Protein AF-A0A7S4B685-F1 (afdb_monomer_lite)

Sequence (113 aa):
WKAYYSWKKVIQSEKISSCKAALKRDLFVLNDTFQPSLLRVRELCVGLSKLKLHQIKKGSRYTLDKFVQVQEQHKILTCEQLESFFESVRDAVLNACDAAIVKFEREVNEMEA

Organism: Chrysotila carterae (NCBI:txid13221)

Structure (mmCIF, N/CA/C/O backbone):
data_AF-A0A7S4B685-F1
#
_entry.id   AF-A0A7S4B685-F1
#
loop_
_atom_site.group_PDB
_atom_site.id
_atom_site.type_symbol
_atom_site.label_atom_id
_atom_site.label_alt_id
_atom_site.label_comp_id
_atom_site.label_asym_id
_atom_site.label_entity_id
_atom_site.label_seq_id
_atom_site.pdbx_PDB_ins_code
_atom_site.Cartn_x
_atom_site.Cartn_y
_atom_site.Cartn_z
_atom_site.occupancy
_atom_site.B_iso_or_equiv
_atom_site.auth_seq_id
_atom_site.auth_comp_id
_atom_site.auth_asym_id
_atom_site.auth_atom_id
_atom_site.pdbx_PDB_model_num
ATOM 1 N N . TRP A 1 1 ? -0.437 -8.695 -53.010 1.00 78.00 1 TRP A N 1
ATOM 2 C CA . TRP A 1 1 ? -1.040 -9.213 -51.758 1.00 78.00 1 TRP A CA 1
ATOM 3 C C . TRP A 1 1 ? -0.060 -9.249 -50.579 1.00 78.00 1 TRP A C 1
ATOM 5 O O . TRP A 1 1 ? -0.314 -8.562 -49.601 1.00 78.00 1 TRP A O 1
ATOM 15 N N . LYS A 1 2 ? 1.086 -9.954 -50.653 1.00 88.94 2 LYS A N 1
ATOM 16 C CA . LYS A 1 2 ? 2.071 -10.028 -49.542 1.00 88.94 2 LYS A CA 1
ATOM 17 C C . LYS A 1 2 ? 2.608 -8.658 -49.090 1.00 88.94 2 LYS A C 1
ATOM 19 O O . LYS A 1 2 ? 2.569 -8.362 -47.904 1.00 88.94 2 LYS A O 1
ATOM 24 N N . ALA A 1 3 ? 3.003 -7.799 -50.033 1.00 89.31 3 ALA A N 1
ATOM 25 C CA . ALA A 1 3 ? 3.485 -6.446 -49.730 1.00 89.31 3 ALA A CA 1
ATOM 26 C C . ALA A 1 3 ? 2.432 -5.573 -49.019 1.00 89.31 3 ALA A C 1
ATOM 28 O O . ALA A 1 3 ? 2.753 -4.890 -48.054 1.00 89.31 3 ALA A O 1
ATOM 29 N N . TYR A 1 4 ? 1.163 -5.662 -49.435 1.00 91.69 4 TYR A N 1
ATOM 30 C CA . TYR A 1 4 ? 0.055 -4.953 -48.784 1.00 91.69 4 TYR A CA 1
ATOM 31 C C . TYR A 1 4 ? -0.144 -5.406 -47.332 1.00 91.69 4 TYR A C 1
ATOM 33 O O . TYR A 1 4 ? -0.308 -4.572 -46.447 1.00 91.69 4 TYR A O 1
ATOM 41 N N . TYR A 1 5 ? -0.085 -6.714 -47.065 1.00 94.38 5 TYR A N 1
ATOM 42 C CA . TYR A 1 5 ? -0.191 -7.235 -45.699 1.00 94.38 5 TYR A CA 1
ATOM 43 C C . TYR A 1 5 ? 0.983 -6.808 -44.821 1.00 94.38 5 TYR A C 1
ATOM 45 O O . TYR A 1 5 ? 0.764 -6.432 -43.670 1.00 94.38 5 TYR A O 1
ATOM 53 N N . SER A 1 6 ? 2.207 -6.835 -45.352 1.00 93.81 6 SER A N 1
ATOM 54 C CA . SER A 1 6 ? 3.386 -6.351 -44.633 1.00 93.81 6 SER A CA 1
ATOM 55 C C . SER A 1 6 ? 3.266 -4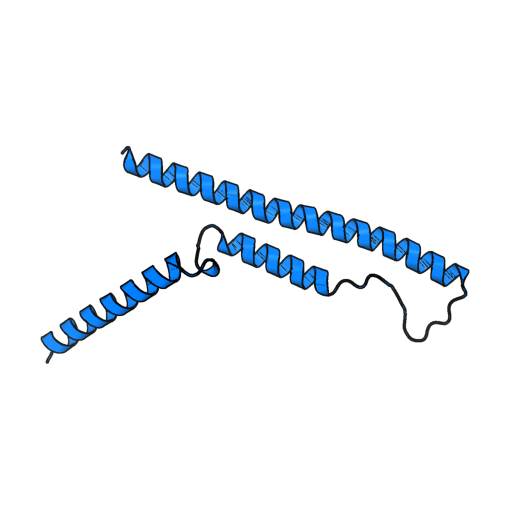.862 -44.311 1.00 93.81 6 SER A C 1
ATOM 57 O O . SER A 1 6 ? 3.405 -4.486 -43.153 1.00 93.81 6 SER A O 1
ATOM 59 N N . TRP A 1 7 ? 2.908 -4.029 -45.292 1.00 94.56 7 TRP A N 1
ATOM 60 C CA . TRP A 1 7 ? 2.682 -2.598 -45.082 1.00 94.56 7 TRP A CA 1
ATOM 61 C C . TRP A 1 7 ? 1.574 -2.333 -44.055 1.00 94.56 7 TRP A C 1
ATOM 63 O O . TRP A 1 7 ? 1.775 -1.585 -43.102 1.00 94.56 7 TRP A O 1
ATOM 73 N N . LYS A 1 8 ? 0.428 -3.015 -44.172 1.00 95.19 8 LYS A N 1
ATOM 74 C CA . LYS A 1 8 ? -0.679 -2.894 -43.215 1.00 95.19 8 LYS A CA 1
ATOM 75 C C . LYS A 1 8 ? -0.251 -3.264 -41.792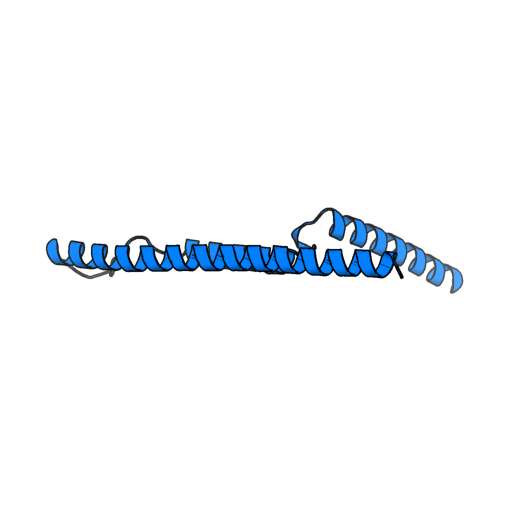 1.00 95.19 8 LYS A C 1
ATOM 77 O O . LYS A 1 8 ? -0.637 -2.570 -40.856 1.00 95.19 8 LYS A O 1
ATOM 82 N N . LYS A 1 9 ? 0.548 -4.326 -41.621 1.00 95.38 9 LYS A N 1
ATOM 83 C CA . LYS A 1 9 ? 1.105 -4.714 -40.314 1.00 95.38 9 LYS A CA 1
ATOM 84 C C . LYS A 1 9 ? 2.030 -3.641 -39.745 1.00 95.38 9 LYS A C 1
ATOM 86 O O . LYS A 1 9 ? 1.917 -3.338 -38.563 1.00 95.38 9 LYS A O 1
ATOM 91 N N . VAL A 1 10 ? 2.900 -3.059 -40.570 1.00 95.44 10 VAL A N 1
ATOM 92 C CA . VAL A 1 10 ? 3.805 -1.977 -40.151 1.00 95.44 10 VAL A CA 1
ATOM 93 C C . VAL A 1 10 ? 3.003 -0.764 -39.679 1.00 95.44 10 VAL A C 1
ATOM 95 O O . VAL A 1 10 ? 3.161 -0.352 -38.535 1.00 95.44 10 VAL A O 1
ATOM 98 N N . ILE A 1 11 ? 2.043 -0.288 -40.477 1.00 95.56 11 ILE A N 1
ATOM 99 C CA . ILE A 1 11 ? 1.180 0.847 -40.109 1.00 95.56 11 ILE A CA 1
ATOM 100 C C . ILE A 1 11 ? 0.383 0.570 -38.825 1.00 95.56 11 ILE A C 1
ATOM 102 O O . ILE A 1 11 ? 0.219 1.450 -37.981 1.00 95.56 11 ILE A O 1
ATOM 106 N N . GLN A 1 12 ? -0.136 -0.649 -38.649 1.00 95.25 12 GLN A N 1
ATOM 107 C CA . GLN A 1 12 ? -0.826 -1.028 -37.413 1.00 95.25 12 GLN A CA 1
ATOM 108 C C . GLN A 1 12 ? 0.118 -1.021 -36.208 1.00 95.25 12 GLN A C 1
ATOM 110 O O . GLN A 1 12 ? -0.252 -0.510 -35.153 1.00 95.25 12 GLN A O 1
ATOM 115 N N . SER A 1 13 ? 1.327 -1.559 -36.367 1.00 95.56 13 SER A N 1
ATOM 116 C CA . SER A 1 13 ? 2.347 -1.565 -35.320 1.00 95.56 13 SER A CA 1
ATOM 117 C C . SER A 1 13 ? 2.743 -0.147 -34.915 1.00 95.56 13 SER A C 1
ATOM 119 O O . SER A 1 13 ? 2.803 0.146 -33.724 1.00 95.56 13 SER A O 1
ATOM 121 N N . GLU A 1 14 ? 2.948 0.748 -35.882 1.00 96.00 14 GLU A N 1
ATOM 122 C CA . GLU A 1 14 ? 3.254 2.160 -35.633 1.00 96.00 14 GLU A CA 1
ATOM 123 C C . GLU A 1 14 ? 2.128 2.848 -34.861 1.00 96.00 14 GLU A C 1
ATOM 125 O O . GLU A 1 14 ? 2.379 3.424 -33.805 1.00 96.00 14 GLU A O 1
ATOM 130 N N . LYS A 1 15 ? 0.873 2.703 -35.310 1.00 95.56 15 LYS A N 1
ATOM 131 C CA . LYS A 1 15 ? -0.292 3.268 -34.609 1.00 95.56 15 LYS A CA 1
ATOM 132 C C . LYS A 1 15 ? -0.389 2.777 -33.166 1.00 95.56 15 LYS A C 1
ATOM 134 O O . LYS A 1 15 ? -0.594 3.576 -32.255 1.00 95.56 15 LYS A O 1
ATOM 139 N N . ILE A 1 16 ? -0.218 1.472 -32.948 1.00 93.88 16 ILE A N 1
ATOM 140 C CA . ILE A 1 16 ? -0.232 0.884 -31.603 1.00 93.88 16 ILE A CA 1
ATOM 141 C C . ILE A 1 16 ? 0.925 1.432 -30.764 1.00 93.88 16 ILE A C 1
ATOM 143 O O . ILE A 1 16 ? 0.723 1.746 -29.593 1.00 93.88 16 ILE A O 1
ATOM 147 N N . SER A 1 17 ? 2.120 1.560 -31.341 1.00 94.25 17 SER A N 1
ATOM 148 C CA . SER A 1 17 ? 3.293 2.102 -30.654 1.00 94.25 17 SER A CA 1
ATOM 149 C C . SER A 1 17 ? 3.068 3.549 -30.212 1.00 94.25 17 SER A C 1
ATOM 151 O O . SER A 1 17 ? 3.268 3.869 -29.041 1.00 94.25 17 SER A O 1
ATOM 153 N N . SER A 1 18 ? 2.542 4.405 -31.095 1.00 92.88 18 SER A N 1
ATOM 154 C CA . SER A 1 18 ? 2.209 5.795 -30.764 1.00 92.88 18 SER A CA 1
ATOM 155 C C . SER A 1 18 ? 1.172 5.890 -29.645 1.00 92.88 18 SER A C 1
ATOM 157 O O . SER A 1 18 ? 1.356 6.659 -28.703 1.00 92.88 18 SER A O 1
ATOM 159 N N . CYS A 1 19 ? 0.111 5.077 -29.690 1.00 91.25 19 CYS A N 1
ATOM 160 C CA . CYS A 1 19 ? -0.877 5.032 -28.612 1.00 91.25 19 CYS A CA 1
ATOM 161 C C . CYS A 1 19 ? -0.264 4.551 -27.290 1.00 91.25 19 CYS A C 1
ATOM 163 O O . CYS A 1 19 ? -0.548 5.130 -26.247 1.00 91.25 19 CYS A O 1
ATOM 165 N N . LYS A 1 20 ? 0.599 3.526 -27.312 1.00 89.44 20 LYS A N 1
ATOM 166 C CA . LYS A 1 20 ? 1.307 3.050 -26.113 1.00 89.44 20 LYS A CA 1
ATOM 167 C C . LYS A 1 20 ? 2.198 4.134 -25.513 1.00 89.44 20 LYS A C 1
ATOM 169 O O . LYS A 1 20 ? 2.199 4.292 -24.297 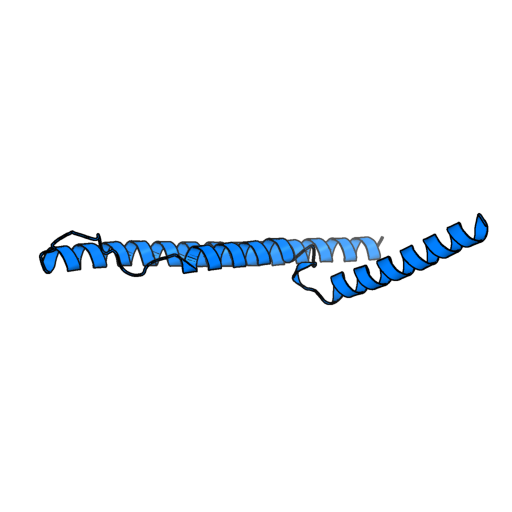1.00 89.44 20 LYS A O 1
ATOM 174 N N . ALA A 1 21 ? 2.927 4.875 -26.345 1.00 87.81 21 ALA A N 1
ATOM 175 C CA . ALA A 1 21 ? 3.773 5.975 -25.896 1.00 87.81 21 ALA A CA 1
ATOM 176 C C . ALA A 1 21 ? 2.942 7.091 -25.243 1.00 87.81 21 ALA A C 1
ATOM 178 O O . ALA A 1 21 ? 3.268 7.523 -24.139 1.00 87.81 21 ALA A O 1
ATOM 179 N N . ALA A 1 22 ? 1.830 7.491 -25.871 1.00 88.25 22 ALA A N 1
ATOM 180 C CA . ALA A 1 22 ? 0.906 8.469 -25.299 1.00 88.25 22 ALA A CA 1
ATOM 181 C C . ALA A 1 22 ? 0.322 7.984 -23.962 1.00 88.25 22 ALA A C 1
ATOM 183 O O . ALA A 1 22 ? 0.363 8.709 -22.976 1.00 88.25 22 ALA A O 1
ATOM 184 N N . LEU A 1 23 ? -0.133 6.728 -23.887 1.00 87.50 23 LEU A N 1
ATOM 185 C CA . LEU A 1 23 ? -0.654 6.143 -22.649 1.00 87.50 23 LEU A CA 1
ATOM 186 C C . LEU A 1 23 ? 0.399 6.095 -21.536 1.00 87.50 23 LEU A C 1
ATOM 188 O O . LEU A 1 23 ? 0.086 6.451 -20.408 1.00 87.50 23 LEU A O 1
ATOM 192 N N . LYS A 1 24 ? 1.641 5.692 -21.829 1.00 85.00 24 LYS A N 1
ATOM 193 C CA . LYS A 1 24 ? 2.721 5.683 -20.828 1.00 85.00 24 LYS A CA 1
ATOM 194 C C . LYS A 1 24 ? 3.064 7.084 -20.317 1.00 85.00 24 LYS A C 1
ATOM 196 O O . LYS A 1 24 ? 3.404 7.227 -19.148 1.00 85.00 24 LYS A O 1
ATOM 201 N N . ARG A 1 25 ? 2.991 8.098 -21.183 1.00 81.25 25 ARG A N 1
ATOM 202 C CA . ARG A 1 25 ? 3.256 9.495 -20.818 1.00 81.25 25 ARG A CA 1
ATOM 203 C C . ARG A 1 25 ? 2.116 10.093 -19.995 1.00 81.25 25 ARG A C 1
ATOM 205 O O . ARG A 1 25 ? 2.370 10.737 -18.984 1.00 81.25 25 ARG A O 1
ATOM 212 N N . ASP A 1 26 ? 0.881 9.879 -20.436 1.00 81.75 26 ASP A N 1
ATOM 213 C CA . ASP A 1 26 ? -0.282 10.620 -19.944 1.00 81.75 26 ASP A CA 1
ATOM 214 C C . ASP A 1 26 ? -1.021 9.877 -18.814 1.00 81.75 26 ASP A C 1
ATOM 216 O O . ASP A 1 26 ? -1.767 10.492 -18.052 1.00 81.75 26 ASP A O 1
ATOM 220 N N . LEU A 1 27 ? -0.809 8.563 -18.656 1.00 84.19 27 LEU A N 1
ATOM 221 C CA . LEU A 1 27 ? -1.439 7.764 -17.609 1.00 84.19 27 LEU A CA 1
ATOM 222 C C . LEU A 1 27 ? -0.428 7.379 -16.524 1.00 84.19 27 LEU A C 1
ATOM 224 O O . LEU A 1 27 ? 0.334 6.425 -16.658 1.00 84.19 27 LEU A O 1
ATOM 228 N N . PHE A 1 28 ? -0.490 8.083 -15.393 1.00 76.81 28 PHE A N 1
ATOM 229 C CA . PHE A 1 28 ? 0.429 7.901 -14.263 1.00 76.81 28 PHE A CA 1
ATOM 230 C C . PHE A 1 28 ? 0.427 6.474 -13.683 1.00 76.81 28 PHE A C 1
ATOM 232 O O . PHE A 1 28 ? 1.447 6.002 -13.190 1.00 76.81 28 PHE A O 1
ATOM 239 N N . VAL A 1 29 ? -0.686 5.737 -13.807 1.00 81.12 29 VAL A N 1
ATOM 240 C CA . VAL A 1 29 ? -0.763 4.322 -13.392 1.00 81.12 29 VAL A CA 1
ATOM 241 C C . VAL A 1 29 ? 0.061 3.385 -14.278 1.00 81.12 29 VAL A C 1
ATOM 243 O O . VAL A 1 29 ? 0.241 2.236 -13.914 1.00 81.12 29 VAL A O 1
ATOM 246 N N . LEU A 1 30 ? 0.533 3.832 -15.443 1.00 83.31 30 LEU A N 1
ATOM 247 C CA . LEU A 1 30 ? 1.425 3.062 -16.316 1.00 83.31 30 LEU A CA 1
ATOM 248 C C . LEU A 1 30 ? 2.891 3.471 -16.151 1.00 83.31 30 LEU A C 1
ATOM 250 O O . LEU A 1 30 ? 3.744 3.000 -16.900 1.00 83.31 30 LEU A O 1
ATOM 254 N N . ASN A 1 31 ? 3.193 4.359 -15.201 1.00 85.94 31 ASN A N 1
ATOM 255 C CA . ASN A 1 31 ? 4.565 4.698 -14.877 1.00 85.94 31 ASN A CA 1
ATOM 256 C C . ASN A 1 31 ? 5.204 3.540 -14.100 1.00 85.94 31 ASN A C 1
ATOM 258 O O . ASN A 1 31 ? 4.880 3.322 -12.936 1.00 85.94 31 ASN A O 1
ATOM 262 N N . ASP A 1 32 ? 6.135 2.836 -14.739 1.00 85.88 32 ASP A N 1
ATOM 263 C CA . ASP A 1 32 ? 6.771 1.634 -14.185 1.00 85.88 32 ASP A CA 1
ATOM 264 C C . ASP A 1 32 ? 7.500 1.886 -12.842 1.00 85.88 32 ASP A C 1
ATOM 266 O O . ASP A 1 32 ? 7.651 0.967 -12.041 1.00 85.88 32 ASP A O 1
ATOM 270 N N . THR A 1 33 ? 7.916 3.127 -12.560 1.00 88.81 33 THR A N 1
ATOM 271 C CA . THR A 1 33 ? 8.611 3.509 -11.320 1.00 88.81 33 THR A CA 1
ATOM 272 C C . THR A 1 33 ? 7.638 3.756 -10.163 1.00 88.81 33 THR A C 1
ATOM 274 O O . THR A 1 33 ? 7.844 3.248 -9.066 1.00 88.81 33 THR A O 1
ATOM 277 N N . PHE A 1 34 ? 6.562 4.517 -10.389 1.00 89.12 34 PHE A N 1
ATOM 278 C CA . PHE A 1 34 ? 5.649 4.940 -9.317 1.00 89.12 34 PHE A CA 1
ATOM 279 C C . PHE A 1 34 ? 4.409 4.051 -9.167 1.00 89.12 34 PHE A C 1
ATOM 281 O O . PHE A 1 34 ? 3.798 4.020 -8.096 1.00 89.12 34 PHE A O 1
ATOM 288 N N . GLN A 1 35 ? 4.024 3.311 -10.211 1.00 91.75 35 GLN A N 1
ATOM 289 C CA . GLN A 1 35 ? 2.840 2.448 -10.209 1.00 91.75 35 GLN A CA 1
ATOM 290 C C . GLN A 1 35 ? 2.803 1.485 -9.013 1.00 91.75 35 GLN A C 1
ATOM 292 O O . GLN A 1 35 ? 1.737 1.408 -8.386 1.00 91.75 35 GLN A O 1
ATOM 297 N N . PRO A 1 36 ? 3.885 0.756 -8.662 1.00 92.25 36 PRO A N 1
ATOM 298 C CA . PRO A 1 36 ? 3.845 -0.194 -7.550 1.00 92.25 36 PRO A CA 1
ATOM 299 C C . PRO A 1 36 ? 3.478 0.485 -6.228 1.00 92.25 36 PRO A C 1
ATOM 301 O O . PRO A 1 36 ? 2.553 0.048 -5.540 1.00 92.25 36 PRO A O 1
ATOM 304 N N . SER A 1 37 ? 4.125 1.610 -5.923 1.00 93.38 37 SER A N 1
ATOM 305 C CA . SER A 1 37 ? 3.875 2.380 -4.705 1.00 93.38 37 SER A CA 1
ATOM 306 C C . SER A 1 37 ? 2.476 2.988 -4.670 1.00 93.38 37 SER A C 1
ATOM 308 O O . SER A 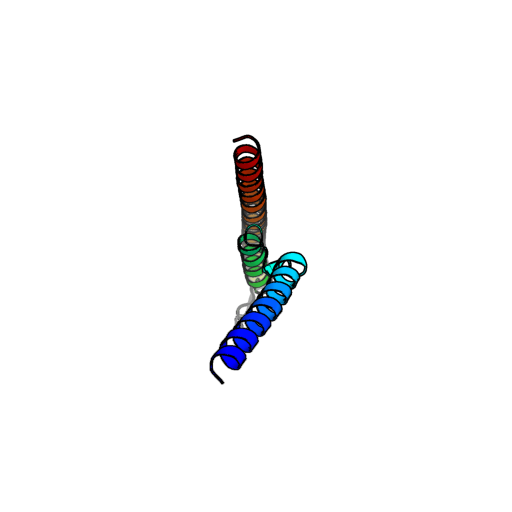1 37 ? 1.816 2.942 -3.636 1.00 93.38 37 SER A O 1
ATOM 310 N N . LEU A 1 38 ? 1.958 3.488 -5.795 1.00 91.38 38 LEU A N 1
ATOM 311 C CA . LEU A 1 38 ? 0.593 4.024 -5.864 1.00 91.38 38 LEU A CA 1
ATOM 312 C C . LEU A 1 38 ? -0.470 2.953 -5.640 1.00 91.38 38 LEU A C 1
ATOM 314 O O . LEU A 1 38 ? -1.438 3.184 -4.912 1.00 91.38 38 LEU A O 1
ATOM 318 N N . LEU A 1 39 ? -0.307 1.776 -6.255 1.00 93.75 39 LEU A N 1
ATOM 319 C CA . LEU A 1 39 ? -1.225 0.665 -6.016 1.00 93.75 39 LEU A CA 1
ATOM 320 C C . LEU A 1 39 ? -1.138 0.186 -4.569 1.00 93.75 39 LEU A C 1
ATOM 322 O O . LEU A 1 39 ? -2.179 -0.107 -3.981 1.00 93.75 39 LEU A O 1
ATOM 326 N N . ARG A 1 40 ? 0.061 0.184 -3.973 1.00 95.12 40 ARG A N 1
ATOM 327 C CA . ARG A 1 40 ? 0.246 -0.148 -2.560 1.00 95.12 40 ARG A CA 1
ATOM 328 C C . ARG A 1 40 ? -0.464 0.844 -1.640 1.00 95.12 40 ARG A C 1
ATOM 330 O O . ARG A 1 40 ? -1.223 0.425 -0.773 1.00 95.12 40 ARG A O 1
ATOM 337 N N . VAL A 1 41 ? -0.297 2.149 -1.855 1.00 95.38 41 VAL A N 1
ATOM 338 C CA . VAL A 1 41 ? -1.015 3.181 -1.084 1.00 95.38 41 VAL A CA 1
ATOM 339 C C . VAL A 1 41 ? -2.526 3.028 -1.255 1.00 95.38 41 VAL A C 1
ATOM 341 O O . VAL A 1 41 ? -3.267 3.073 -0.276 1.00 95.38 41 VAL A O 1
ATOM 344 N N . ARG A 1 42 ? -3.006 2.767 -2.477 1.00 94.81 42 ARG A N 1
ATOM 345 C CA . ARG A 1 42 ? -4.432 2.519 -2.726 1.00 94.81 42 ARG A CA 1
ATOM 346 C C . ARG A 1 42 ? -4.948 1.302 -1.959 1.00 94.81 42 ARG A C 1
ATOM 348 O O . ARG A 1 42 ? -6.037 1.366 -1.394 1.00 94.81 42 ARG A O 1
ATOM 355 N N . GLU A 1 43 ? -4.201 0.204 -1.955 1.00 95.81 43 GLU A N 1
ATOM 356 C CA . GLU A 1 43 ? -4.533 -1.003 -1.196 1.00 95.81 43 GLU A CA 1
ATOM 357 C C . GLU A 1 43 ? -4.650 -0.695 0.302 1.00 95.81 43 GLU A C 1
ATOM 359 O O . GLU A 1 43 ? -5.664 -1.035 0.916 1.00 95.81 43 GLU A O 1
ATOM 364 N N . LEU A 1 44 ? -3.667 0.020 0.859 1.00 96.69 44 LEU A N 1
ATOM 365 C CA . LEU A 1 44 ? -3.666 0.458 2.255 1.00 96.69 44 LEU A CA 1
ATOM 366 C C . LEU A 1 44 ? -4.894 1.327 2.568 1.00 96.69 44 LEU A C 1
ATOM 368 O O . LEU A 1 44 ? -5.588 1.068 3.548 1.00 96.69 44 LEU A O 1
ATOM 372 N N . CYS A 1 45 ? -5.231 2.297 1.712 1.00 96.75 45 CYS A N 1
ATOM 373 C CA . CYS A 1 45 ? -6.414 3.149 1.880 1.00 96.75 45 CYS A CA 1
ATOM 374 C C . CYS A 1 45 ? -7.727 2.350 1.839 1.00 96.75 45 CYS A C 1
ATOM 376 O O . CYS A 1 45 ? -8.636 2.599 2.632 1.00 96.75 45 CYS A O 1
ATOM 378 N N . VAL A 1 46 ? -7.844 1.365 0.940 1.00 96.56 46 VAL A N 1
ATOM 379 C CA . VAL A 1 46 ? -9.014 0.473 0.893 1.00 96.56 46 VAL A CA 1
ATOM 380 C C . VAL A 1 46 ? -9.087 -0.388 2.155 1.00 96.56 46 VAL A C 1
ATOM 382 O O . VAL A 1 46 ? -10.181 -0.591 2.683 1.00 96.56 46 VAL A O 1
ATOM 385 N N . GLY A 1 47 ? -7.951 -0.871 2.663 1.00 95.00 47 GLY A N 1
ATOM 386 C CA . GLY A 1 47 ? -7.866 -1.559 3.951 1.00 95.00 47 GLY A CA 1
ATOM 387 C C . GLY A 1 47 ? -8.373 -0.681 5.093 1.00 95.00 47 GLY A C 1
ATOM 388 O O . GLY A 1 47 ? -9.293 -1.075 5.812 1.00 95.00 47 GLY A O 1
ATOM 389 N N . LEU A 1 48 ? -7.852 0.544 5.183 1.00 95.25 48 LEU A N 1
ATOM 390 C CA . LEU A 1 48 ? -8.223 1.514 6.207 1.00 95.25 48 LEU A CA 1
ATOM 391 C C . LEU A 1 48 ? -9.707 1.897 6.143 1.00 95.25 48 LEU A C 1
ATOM 393 O O . LEU A 1 48 ? -10.349 2.021 7.178 1.00 95.25 48 LEU A O 1
ATOM 397 N N . SER A 1 49 ? -10.295 2.004 4.947 1.00 94.44 49 SER A N 1
ATOM 398 C CA . SER A 1 49 ? -11.722 2.337 4.788 1.00 94.44 49 SER A CA 1
ATOM 399 C C . SER A 1 49 ? -12.681 1.332 5.444 1.00 94.44 49 SER A C 1
ATOM 401 O O . SER A 1 49 ? -13.839 1.652 5.710 1.00 94.44 49 SER A O 1
ATOM 403 N N . LYS A 1 50 ? -12.211 0.107 5.709 1.00 93.62 50 LYS A N 1
ATOM 404 C CA . LYS A 1 50 ? -12.985 -0.949 6.376 1.00 93.62 50 LYS A CA 1
ATOM 405 C C . LYS A 1 50 ? -12.863 -0.889 7.900 1.00 93.62 50 LYS A C 1
ATOM 407 O O . LYS A 1 50 ? -13.604 -1.598 8.587 1.00 93.62 50 LYS A O 1
ATOM 412 N N . LEU A 1 51 ? -11.941 -0.083 8.425 1.00 94.06 51 LEU A N 1
ATOM 413 C CA . LEU A 1 51 ? -11.723 0.066 9.853 1.00 94.06 51 LEU A CA 1
ATOM 414 C C . LEU A 1 51 ?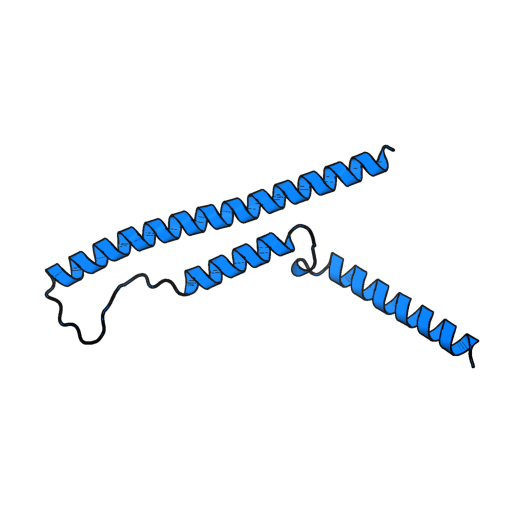 -12.923 0.763 10.492 1.00 94.06 51 LEU A C 1
ATOM 416 O O . LEU A 1 51 ? -13.345 1.843 10.081 1.00 94.06 51 LEU A O 1
ATOM 420 N N . LYS A 1 52 ? -13.491 0.134 11.518 1.00 92.88 52 LYS A N 1
ATOM 421 C CA . LYS A 1 52 ? -14.563 0.732 12.311 1.00 92.88 52 LYS A CA 1
ATOM 422 C C . LYS A 1 52 ? -13.946 1.456 13.491 1.00 92.88 52 LYS A C 1
ATOM 424 O O . LYS A 1 52 ? -13.168 0.861 14.221 1.00 92.88 52 LYS A O 1
ATOM 429 N N . LEU A 1 53 ? -14.370 2.692 13.728 1.00 92.75 53 LEU A N 1
ATOM 430 C CA . LEU A 1 53 ? -13.928 3.484 14.884 1.00 92.75 53 LEU A CA 1
ATOM 431 C C . LEU A 1 53 ? -14.586 3.051 16.203 1.00 92.75 53 LEU A C 1
ATOM 433 O O . LEU A 1 53 ? -14.236 3.548 17.265 1.00 92.75 53 LEU A O 1
ATOM 437 N N . HIS A 1 54 ? -15.559 2.144 16.133 1.00 91.94 54 HIS A N 1
ATOM 438 C CA . HIS A 1 54 ? -16.283 1.624 17.284 1.00 91.94 54 HIS A CA 1
ATOM 439 C C . HIS A 1 54 ? -16.374 0.101 17.223 1.00 91.94 54 HIS A C 1
ATOM 441 O O . HIS A 1 54 ? -16.476 -0.495 16.144 1.00 91.94 54 HIS A O 1
ATOM 447 N N . GLN A 1 55 ? -16.450 -0.521 18.397 1.00 92.88 55 GLN A N 1
ATOM 448 C CA . GLN A 1 55 ? -16.617 -1.962 18.535 1.00 92.88 55 GLN A CA 1
ATOM 449 C C . GLN A 1 55 ? -17.934 -2.293 19.230 1.00 92.88 55 GLN A C 1
ATOM 451 O O . GLN A 1 55 ? -18.047 -2.247 20.451 1.00 92.88 55 GLN A O 1
ATOM 456 N N . ILE A 1 56 ? -18.946 -2.673 18.449 1.00 91.88 56 ILE A N 1
ATOM 457 C CA . ILE A 1 56 ? -20.258 -3.069 18.976 1.00 91.88 56 ILE A CA 1
ATOM 458 C C . ILE A 1 56 ? -20.529 -4.525 18.607 1.00 91.88 56 ILE A C 1
ATOM 460 O O . ILE A 1 56 ? -20.643 -4.870 17.428 1.00 91.88 56 ILE A O 1
ATOM 464 N N . LYS A 1 57 ? -20.676 -5.391 19.617 1.00 90.00 57 LYS A N 1
ATOM 465 C CA . LYS A 1 57 ? -21.094 -6.781 19.413 1.00 90.00 57 LYS A CA 1
ATOM 466 C C . LYS A 1 57 ? -22.619 -6.850 19.377 1.00 90.00 57 LYS A C 1
ATOM 468 O O . LYS A 1 57 ? -23.290 -6.629 20.386 1.00 90.00 57 LYS A O 1
ATOM 473 N N . LYS A 1 58 ? -23.176 -7.171 18.206 1.00 88.38 58 LYS A N 1
ATOM 474 C CA . LYS A 1 58 ? -24.627 -7.360 18.036 1.00 88.38 58 LYS A CA 1
ATOM 475 C C . LYS A 1 58 ? -25.158 -8.387 19.046 1.00 88.38 58 LYS A C 1
ATOM 477 O O . LYS A 1 58 ? -24.504 -9.393 19.309 1.00 88.38 58 LYS A O 1
ATOM 482 N N . GLY A 1 59 ? -26.330 -8.112 19.617 1.00 87.56 59 GLY A N 1
ATOM 483 C CA . GLY A 1 59 ? -26.992 -8.986 20.595 1.00 87.56 59 GLY A CA 1
ATOM 484 C C . GLY A 1 59 ? -26.403 -8.955 22.010 1.00 87.56 59 GLY A C 1
ATOM 485 O O . GLY A 1 59 ? -26.912 -9.649 22.885 1.00 87.56 59 GLY A O 1
ATOM 486 N N . SER A 1 60 ? -25.362 -8.156 22.263 1.00 86.31 60 SER A N 1
ATOM 487 C CA . SER A 1 60 ? -24.786 -8.016 23.604 1.00 86.31 60 SER A CA 1
ATOM 488 C C . SER A 1 60 ? -25.452 -6.871 24.362 1.00 86.31 60 SER A C 1
ATOM 490 O O . SER A 1 60 ? -25.633 -5.781 23.820 1.00 86.31 60 SER A O 1
ATOM 492 N N . ARG A 1 61 ? -25.803 -7.115 25.627 1.00 89.19 61 ARG A N 1
ATOM 493 C CA . ARG A 1 61 ? -26.197 -6.069 26.574 1.00 89.19 61 ARG A CA 1
ATOM 494 C C . ARG A 1 61 ? -24.963 -5.674 27.369 1.00 89.19 61 ARG A C 1
ATOM 496 O O . ARG A 1 61 ? -24.346 -6.525 28.002 1.00 89.19 61 ARG A O 1
ATOM 503 N N . TYR A 1 62 ? -24.601 -4.403 27.303 1.00 89.62 62 TYR A N 1
ATOM 504 C CA . TYR A 1 62 ? -23.486 -3.853 28.058 1.00 89.62 62 TYR A CA 1
ATOM 505 C C . TYR A 1 62 ? -24.030 -3.066 29.246 1.00 89.62 62 TYR A C 1
ATOM 507 O O . TYR A 1 62 ? -25.021 -2.349 29.105 1.00 89.62 62 TYR A O 1
ATOM 515 N N . THR A 1 63 ? -23.366 -3.163 30.397 1.00 94.25 63 THR A N 1
ATOM 516 C CA . THR A 1 63 ? -23.425 -2.068 31.369 1.00 94.25 63 THR A CA 1
ATOM 517 C C . THR A 1 63 ? -22.678 -0.868 30.790 1.00 94.25 63 THR A C 1
ATOM 519 O O . THR A 1 63 ? -21.813 -1.035 29.923 1.00 94.25 63 THR A O 1
ATOM 522 N N . LEU A 1 64 ? -23.000 0.341 31.253 1.00 94.25 64 LEU A N 1
ATOM 523 C CA . LEU A 1 64 ? -22.349 1.557 30.766 1.00 94.25 64 LEU A CA 1
ATOM 524 C C . LEU A 1 64 ? -20.825 1.480 30.938 1.00 94.25 64 LEU A C 1
ATOM 526 O O . LEU A 1 64 ? -20.095 1.681 29.971 1.00 94.25 64 LEU A O 1
ATOM 530 N N . ASP A 1 65 ? -20.353 1.070 32.117 1.00 96.50 65 ASP A N 1
ATOM 531 C CA . ASP A 1 65 ? -18.919 0.939 32.403 1.00 96.50 65 ASP A CA 1
ATOM 532 C C . ASP A 1 65 ? -18.236 -0.059 31.469 1.00 96.50 65 ASP A C 1
ATOM 534 O O . ASP A 1 65 ? -17.148 0.195 30.948 1.00 96.50 65 ASP A O 1
ATOM 538 N N . LYS A 1 66 ? -18.896 -1.194 31.194 1.00 93.94 66 LYS A N 1
ATOM 539 C CA . LYS A 1 66 ? -18.325 -2.202 30.302 1.00 93.94 66 LYS A CA 1
ATOM 540 C C . LYS A 1 66 ? -18.261 -1.709 28.863 1.00 93.94 66 LYS A C 1
ATOM 542 O O . LYS A 1 66 ? -17.304 -2.026 28.159 1.00 93.94 66 LYS A O 1
ATOM 547 N N . PHE A 1 67 ? -19.263 -0.954 28.423 1.00 94.19 67 PHE A N 1
ATOM 548 C CA . PHE A 1 67 ? -19.259 -0.344 27.100 1.00 94.19 67 PHE A CA 1
ATOM 549 C C . PHE A 1 67 ? -18.114 0.663 26.956 1.00 94.19 67 PHE A C 1
ATOM 551 O O . PHE A 1 67 ? -17.358 0.571 25.990 1.00 94.19 67 PHE A O 1
ATOM 558 N N . VAL A 1 68 ? -17.952 1.561 27.934 1.00 96.12 68 VAL A N 1
ATOM 559 C CA . VAL A 1 68 ? -16.871 2.560 27.958 1.00 96.12 68 VAL A CA 1
ATOM 560 C C . VAL A 1 68 ? -15.507 1.876 27.911 1.00 96.12 68 VAL A C 1
ATOM 562 O O . VAL A 1 68 ? -14.692 2.213 27.058 1.00 96.12 68 VAL A O 1
ATOM 565 N N . GLN A 1 69 ? -15.288 0.854 28.744 1.00 95.75 69 GLN A N 1
ATOM 566 C CA . GLN A 1 69 ? -14.031 0.105 28.756 1.00 95.75 69 GLN A CA 1
ATOM 567 C C . GLN A 1 69 ? -13.710 -0.516 27.385 1.00 95.75 69 GLN A C 1
ATOM 569 O O . GLN A 1 69 ? -12.575 -0.438 26.922 1.00 95.75 69 GLN A O 1
ATOM 574 N N . VAL A 1 70 ? -14.703 -1.129 26.729 1.00 95.44 70 VAL A N 1
ATOM 575 C CA . VAL A 1 70 ? -14.519 -1.745 25.405 1.00 95.44 70 VAL A CA 1
ATOM 576 C C . VAL A 1 70 ? -14.199 -0.693 24.343 1.00 95.44 70 VAL A C 1
ATOM 578 O O . VAL A 1 70 ? -13.313 -0.926 23.527 1.00 95.44 70 VAL A O 1
ATOM 581 N N . GLN A 1 71 ? -14.879 0.460 24.346 1.00 96.06 71 GLN A N 1
ATOM 582 C CA . GLN A 1 71 ? -14.582 1.512 23.368 1.00 96.06 71 GLN A CA 1
ATOM 583 C C . GLN A 1 71 ? -13.215 2.157 23.602 1.00 96.06 71 GLN A C 1
ATOM 585 O O . GLN A 1 71 ? -12.525 2.432 22.626 1.00 96.06 71 GLN A O 1
ATOM 590 N N . GLU A 1 72 ? -12.793 2.361 24.853 1.00 96.56 72 GLU A N 1
ATOM 591 C CA . GLU A 1 72 ? -11.473 2.941 25.132 1.00 96.56 72 GLU A CA 1
ATOM 592 C C . GLU A 1 72 ? -10.354 1.993 24.684 1.00 96.56 72 GLU A C 1
ATOM 594 O O . GLU A 1 72 ? -9.405 2.417 24.027 1.00 96.56 72 GLU A O 1
ATOM 599 N N . GLN A 1 73 ? -10.507 0.688 24.933 1.00 96.69 73 GLN A N 1
ATOM 600 C CA . GLN A 1 73 ? -9.568 -0.308 24.422 1.00 96.69 73 GLN A CA 1
ATOM 601 C C . GLN A 1 73 ? -9.550 -0.338 22.885 1.00 96.69 73 GLN A C 1
ATOM 603 O O . GLN A 1 73 ? -8.481 -0.365 22.278 1.00 96.69 73 GLN A O 1
ATOM 608 N N . HIS A 1 74 ? -10.721 -0.298 22.242 1.00 96.62 74 HIS A N 1
ATOM 609 C CA . HIS A 1 74 ? -10.822 -0.280 20.780 1.00 96.62 74 HIS A CA 1
ATOM 610 C C . HIS A 1 74 ? -10.203 0.979 20.163 1.00 96.62 74 HIS A C 1
ATOM 612 O O . HIS A 1 74 ? -9.571 0.909 19.109 1.00 96.62 74 HIS A O 1
ATOM 618 N N . LYS A 1 75 ? -10.348 2.128 20.826 1.00 97.00 75 LYS A N 1
ATOM 619 C CA . LYS A 1 75 ? -9.732 3.394 20.425 1.00 97.00 75 LYS A CA 1
ATOM 620 C C . LYS A 1 75 ? -8.207 3.298 20.432 1.00 97.00 75 LYS A C 1
ATOM 622 O O . LYS A 1 75 ? -7.604 3.691 19.441 1.00 97.00 75 LYS A O 1
ATOM 627 N N . ILE A 1 76 ? -7.602 2.746 21.488 1.00 97.50 76 ILE A N 1
ATOM 628 C CA . ILE A 1 76 ? -6.142 2.552 21.564 1.00 97.50 76 ILE A CA 1
ATOM 629 C C . ILE A 1 76 ? -5.658 1.709 20.378 1.00 97.50 76 ILE A C 1
ATOM 631 O O . ILE A 1 76 ? -4.806 2.155 19.616 1.00 97.50 76 ILE A O 1
ATOM 635 N N . LEU A 1 77 ? -6.290 0.554 20.147 1.00 96.31 77 LEU A N 1
ATOM 636 C CA . LEU A 1 77 ? -5.947 -0.329 19.024 1.00 96.31 77 LEU A CA 1
ATOM 637 C C . LEU A 1 77 ? -6.141 0.352 17.660 1.00 96.31 77 LEU A C 1
ATOM 639 O O . LEU A 1 77 ? -5.366 0.142 16.732 1.00 96.31 77 LEU A O 1
ATOM 643 N N . THR A 1 78 ? -7.179 1.177 17.526 1.00 96.50 78 THR A N 1
ATOM 644 C CA . THR A 1 78 ? -7.443 1.940 16.298 1.00 96.50 78 THR A CA 1
ATOM 645 C C . THR A 1 78 ? -6.359 2.992 16.054 1.00 96.50 78 THR A C 1
ATOM 647 O O . THR A 1 78 ? -5.942 3.175 14.913 1.00 96.50 78 THR A O 1
ATOM 650 N N . CYS A 1 79 ? -5.879 3.666 17.102 1.00 96.81 79 CYS A N 1
ATOM 651 C CA . CYS A 1 79 ? -4.765 4.609 17.006 1.00 96.81 79 CYS A CA 1
ATOM 652 C C . CYS A 1 79 ? -3.470 3.914 16.560 1.00 96.81 79 CYS A C 1
ATOM 654 O O . CYS A 1 79 ? -2.839 4.394 15.624 1.00 96.81 79 CYS A O 1
ATOM 656 N N . GLU A 1 80 ? -3.131 2.763 17.145 1.00 96.50 80 GLU A N 1
ATOM 657 C CA . GLU A 1 80 ? -1.962 1.962 16.740 1.00 96.50 80 GLU A CA 1
ATOM 658 C C . GLU A 1 80 ? -2.058 1.512 15.270 1.00 96.50 80 GLU A C 1
ATOM 660 O O . GLU A 1 80 ? -1.097 1.593 14.507 1.00 96.50 80 GLU A O 1
ATOM 665 N N . GLN A 1 81 ? -3.246 1.082 14.829 1.00 96.00 81 GLN A N 1
ATOM 666 C CA . GLN A 1 81 ? -3.478 0.709 13.430 1.00 96.00 81 GLN A CA 1
ATOM 667 C C . GLN A 1 81 ? -3.342 1.894 12.4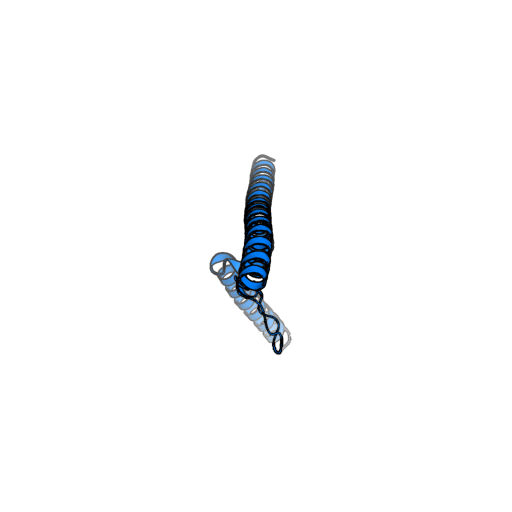69 1.00 96.00 81 GLN A C 1
ATOM 669 O O . GLN A 1 81 ? -2.845 1.723 11.355 1.00 96.00 81 GLN A O 1
ATOM 674 N N . LEU A 1 82 ? -3.785 3.086 12.878 1.00 96.88 82 LEU A N 1
ATOM 675 C CA . LEU A 1 82 ? -3.619 4.308 12.092 1.00 96.88 82 LEU A CA 1
ATOM 676 C C . LEU A 1 82 ? -2.145 4.700 11.979 1.00 96.88 82 LEU A C 1
ATOM 678 O O . LEU A 1 82 ? -1.700 5.036 10.885 1.00 96.88 82 LEU A O 1
ATOM 682 N N . GLU A 1 83 ? -1.389 4.619 13.071 1.00 97.62 83 GLU A N 1
ATOM 683 C CA . GLU A 1 83 ? 0.052 4.884 13.082 1.00 97.62 83 GLU A CA 1
ATOM 684 C C . GLU A 1 83 ? 0.798 3.940 12.131 1.00 97.62 83 GLU A C 1
ATOM 686 O O . GLU A 1 83 ? 1.469 4.399 11.206 1.00 97.62 83 GLU A O 1
ATOM 691 N N . SER A 1 84 ? 0.556 2.630 12.241 1.00 96.88 84 SER A N 1
ATOM 692 C CA . SER A 1 84 ? 1.132 1.631 11.332 1.00 96.88 84 SER A CA 1
ATOM 693 C C . SER A 1 84 ? 0.735 1.852 9.863 1.00 96.88 84 SER A C 1
ATOM 695 O O . SER A 1 84 ? 1.539 1.644 8.946 1.00 96.88 84 SER A O 1
ATOM 697 N N . PHE A 1 85 ? -0.498 2.307 9.608 1.00 97.06 85 PHE A N 1
ATOM 698 C CA . PHE A 1 85 ? -0.929 2.702 8.267 1.00 97.06 85 PHE A CA 1
ATOM 699 C C . PHE A 1 85 ? -0.103 3.881 7.735 1.00 97.06 85 PHE A C 1
ATOM 701 O O . PHE A 1 85 ? 0.356 3.824 6.592 1.00 97.06 85 PHE A O 1
ATOM 708 N N . PHE A 1 86 ? 0.109 4.928 8.539 1.00 97.19 86 PHE A N 1
ATOM 709 C CA . PHE A 1 86 ? 0.902 6.088 8.128 1.00 97.19 86 PHE A CA 1
ATOM 710 C C . PHE A 1 86 ? 2.351 5.710 7.823 1.00 97.19 86 PHE A C 1
ATOM 712 O O . PHE A 1 86 ? 2.877 6.133 6.792 1.00 97.19 86 PHE A O 1
ATOM 719 N N . GLU A 1 87 ? 2.970 4.880 8.662 1.00 98.12 87 GLU A N 1
ATOM 720 C CA . GLU A 1 87 ? 4.315 4.348 8.419 1.00 98.12 87 GLU A CA 1
ATOM 721 C C . GLU A 1 87 ? 4.374 3.559 7.108 1.00 98.12 87 GLU A C 1
ATOM 723 O O . GLU A 1 87 ? 5.205 3.839 6.249 1.00 98.12 87 GLU A O 1
ATOM 728 N N . SER A 1 88 ? 3.412 2.660 6.879 1.00 97.62 88 SER A N 1
ATOM 729 C CA . SER A 1 88 ? 3.346 1.864 5.647 1.00 97.62 88 SER A CA 1
ATOM 730 C C . SER A 1 88 ? 3.185 2.722 4.386 1.00 97.62 88 SER A C 1
ATOM 732 O O . SER A 1 88 ? 3.752 2.405 3.337 1.00 97.62 88 SER A O 1
ATOM 734 N N . VAL A 1 89 ? 2.400 3.803 4.456 1.00 97.56 89 VAL A N 1
ATOM 735 C CA . VAL A 1 89 ? 2.254 4.761 3.348 1.00 97.56 89 VAL A CA 1
ATOM 736 C C . VAL A 1 89 ? 3.555 5.525 3.127 1.00 97.56 89 VAL A C 1
ATOM 738 O O . VAL A 1 89 ? 3.986 5.666 1.982 1.00 97.56 89 VAL A O 1
ATOM 741 N N . ARG A 1 90 ? 4.193 5.995 4.204 1.00 97.69 90 ARG A N 1
ATOM 742 C CA . ARG A 1 90 ? 5.478 6.697 4.145 1.00 97.69 90 ARG A CA 1
ATOM 743 C C . ARG A 1 90 ? 6.542 5.830 3.480 1.00 97.69 90 ARG A C 1
ATOM 745 O O . ARG A 1 90 ? 7.177 6.291 2.536 1.00 97.69 90 ARG A O 1
ATOM 752 N N . ASP A 1 91 ? 6.676 4.580 3.903 1.00 97.50 91 ASP A N 1
ATOM 753 C CA . ASP A 1 91 ? 7.645 3.639 3.341 1.00 97.50 91 ASP A CA 1
ATOM 754 C C . ASP A 1 91 ? 7.362 3.346 1.866 1.00 97.50 91 ASP A C 1
ATOM 756 O O . ASP A 1 91 ? 8.277 3.330 1.044 1.00 97.50 91 ASP A O 1
ATOM 760 N N . ALA A 1 92 ? 6.091 3.175 1.483 1.00 95.81 92 ALA A N 1
ATOM 761 C CA . ALA A 1 92 ? 5.723 2.984 0.081 1.00 95.81 92 ALA A CA 1
ATOM 762 C C . ALA A 1 92 ? 6.148 4.174 -0.798 1.00 95.81 92 ALA A C 1
ATOM 764 O O . ALA A 1 92 ? 6.611 3.969 -1.923 1.00 95.81 92 ALA A O 1
ATOM 765 N N . VAL A 1 93 ? 6.006 5.404 -0.295 1.00 95.06 93 VAL A N 1
ATOM 766 C CA . VAL A 1 93 ? 6.418 6.624 -1.004 1.00 95.06 93 VAL A CA 1
ATOM 767 C C . VAL A 1 93 ? 7.940 6.754 -1.053 1.00 95.06 93 VAL A C 1
ATOM 769 O O . VAL A 1 93 ? 8.471 7.007 -2.130 1.00 95.06 93 VAL A O 1
ATOM 772 N N . LEU A 1 94 ? 8.643 6.535 0.063 1.00 96.00 94 LEU A N 1
ATOM 773 C CA . LEU A 1 94 ? 10.111 6.589 0.110 1.00 96.00 94 LEU A CA 1
ATOM 774 C C . LEU A 1 94 ? 10.740 5.595 -0.869 1.00 96.00 94 LEU A C 1
ATOM 776 O O . LEU A 1 94 ? 11.549 5.996 -1.699 1.00 96.00 94 LEU A O 1
ATOM 780 N N . ASN A 1 95 ? 10.263 4.349 -0.883 1.00 93.94 95 ASN A N 1
ATOM 781 C CA . ASN A 1 95 ? 10.714 3.340 -1.843 1.00 93.94 95 ASN A CA 1
ATOM 782 C C . ASN A 1 95 ? 10.492 3.772 -3.305 1.00 93.94 95 ASN A C 1
ATOM 784 O O . ASN A 1 95 ? 11.287 3.436 -4.181 1.00 93.94 95 ASN A O 1
ATOM 788 N N . ALA A 1 96 ? 9.416 4.517 -3.586 1.00 93.62 96 ALA A N 1
ATOM 789 C CA . ALA A 1 96 ? 9.152 5.047 -4.923 1.00 93.62 96 ALA A CA 1
ATOM 790 C C . ALA A 1 96 ? 10.168 6.131 -5.309 1.00 93.62 96 ALA A C 1
ATOM 792 O O . ALA A 1 96 ? 10.647 6.157 -6.442 1.00 93.62 96 ALA A O 1
ATOM 793 N N . CYS A 1 97 ? 10.487 7.023 -4.367 1.00 94.69 97 CYS A N 1
ATOM 794 C CA . CYS A 1 97 ? 11.492 8.064 -4.547 1.00 94.69 97 CYS A CA 1
ATOM 795 C C . CYS A 1 97 ? 12.880 7.457 -4.775 1.00 94.69 97 CYS A C 1
ATOM 797 O O . CYS A 1 97 ? 13.546 7.838 -5.734 1.00 94.69 97 CYS A O 1
ATOM 799 N N . ASP A 1 98 ? 13.275 6.470 -3.971 1.00 95.19 98 ASP A N 1
ATOM 800 C CA . ASP A 1 98 ? 14.560 5.779 -4.118 1.00 95.19 98 ASP A CA 1
ATOM 801 C C . ASP A 1 98 ? 14.653 5.067 -5.474 1.00 95.19 98 ASP A C 1
ATOM 803 O O . ASP A 1 98 ? 15.642 5.205 -6.193 1.00 95.19 98 ASP A O 1
ATOM 807 N N . ALA A 1 99 ? 13.588 4.373 -5.893 1.00 93.31 99 ALA A N 1
ATOM 808 C CA . ALA A 1 99 ? 13.528 3.751 -7.214 1.00 93.31 99 ALA A CA 1
ATOM 809 C C . ALA A 1 99 ? 13.629 4.777 -8.357 1.00 93.31 99 ALA A C 1
ATOM 811 O O . ALA A 1 99 ? 14.237 4.493 -9.392 1.00 93.31 99 ALA A O 1
ATOM 812 N N . ALA A 1 100 ? 13.044 5.966 -8.186 1.00 93.38 100 ALA A N 1
ATOM 813 C CA . ALA A 1 100 ? 13.139 7.047 -9.160 1.00 93.38 100 ALA A CA 1
ATOM 814 C C . ALA A 1 100 ? 14.557 7.625 -9.247 1.00 93.38 100 ALA A C 1
ATOM 816 O O . ALA A 1 100 ? 15.046 7.835 -10.355 1.00 93.38 100 ALA A O 1
ATOM 817 N N . ILE A 1 101 ? 15.227 7.816 -8.108 1.00 94.56 101 ILE A N 1
ATOM 818 C CA . ILE A 1 101 ? 16.619 8.279 -8.043 1.00 94.56 101 ILE A CA 1
ATOM 819 C C . ILE A 1 101 ? 17.544 7.267 -8.721 1.00 94.56 101 ILE A C 1
ATOM 821 O O . ILE A 1 101 ? 18.271 7.635 -9.637 1.00 94.56 101 ILE A O 1
ATOM 825 N N . VAL A 1 102 ? 17.445 5.981 -8.372 1.00 94.25 102 VAL A N 1
ATOM 826 C CA . VAL A 1 102 ? 18.270 4.922 -8.982 1.00 94.25 102 VAL A CA 1
ATOM 827 C C . VAL A 1 102 ? 18.064 4.850 -10.495 1.00 94.25 102 VAL A C 1
ATOM 829 O O . VAL A 1 102 ? 19.010 4.618 -11.248 1.00 94.25 102 VAL A O 1
ATOM 832 N N . LYS A 1 103 ? 16.826 5.029 -10.968 1.00 91.81 103 LYS A N 1
ATOM 833 C CA . LYS A 1 103 ? 16.543 5.068 -12.405 1.00 91.81 103 LYS A CA 1
ATOM 834 C C . LYS A 1 103 ? 17.204 6.279 -13.069 1.00 91.81 103 LYS A C 1
ATOM 836 O O . LYS A 1 103 ? 17.833 6.113 -14.107 1.00 91.81 103 LYS A O 1
ATOM 841 N N . PHE A 1 104 ? 17.090 7.454 -12.458 1.00 91.06 104 PHE A N 1
ATOM 842 C CA . PHE A 1 104 ? 17.704 8.681 -12.957 1.00 91.06 104 PHE A CA 1
ATOM 843 C C . PHE A 1 104 ? 19.236 8.575 -13.022 1.00 91.06 104 PHE A C 1
ATOM 845 O O . PHE A 1 104 ? 19.826 8.891 -14.048 1.00 91.06 104 PHE A O 1
ATOM 852 N N . GLU A 1 105 ? 19.882 8.057 -11.976 1.00 92.75 105 GLU A N 1
ATOM 853 C CA . GLU A 1 105 ? 21.338 7.851 -11.940 1.00 92.75 105 GLU A CA 1
ATOM 854 C C . GLU A 1 105 ? 21.825 6.908 -13.049 1.00 92.75 105 GLU A C 1
ATOM 856 O O . GLU A 1 105 ? 22.872 7.141 -13.651 1.00 92.75 105 GLU A O 1
ATOM 861 N N . ARG A 1 106 ? 21.065 5.849 -13.354 1.00 92.00 106 ARG A N 1
ATOM 862 C CA . ARG A 1 106 ? 21.384 4.945 -14.472 1.00 92.00 106 ARG A CA 1
ATOM 863 C C . ARG A 1 106 ? 21.290 5.650 -15.817 1.00 92.00 106 ARG A C 1
ATOM 865 O O . ARG A 1 106 ? 22.206 5.515 -16.617 1.00 92.00 106 ARG A O 1
ATOM 872 N N . GLU A 1 107 ? 20.218 6.406 -16.041 1.00 91.44 107 GLU A N 1
ATOM 873 C CA . GLU A 1 107 ? 20.023 7.162 -17.283 1.00 91.44 107 GLU A CA 1
ATOM 874 C C . GLU A 1 107 ? 21.147 8.192 -17.491 1.00 91.44 107 GLU A C 1
ATOM 876 O O . GLU A 1 107 ? 21.651 8.319 -18.602 1.00 91.44 107 GLU A O 1
ATOM 881 N N . VAL A 1 108 ? 21.602 8.871 -16.429 1.00 90.19 108 VAL A N 1
ATOM 882 C CA . VAL A 1 108 ? 22.743 9.804 -16.497 1.00 90.19 108 VAL A CA 1
ATOM 883 C C . VAL A 1 108 ? 24.045 9.078 -16.846 1.00 90.19 108 VAL A C 1
ATOM 885 O O . VAL A 1 108 ? 24.736 9.488 -17.774 1.00 90.19 108 VAL A O 1
ATOM 888 N N . ASN A 1 109 ? 24.357 7.969 -16.169 1.00 89.88 109 ASN A N 1
ATOM 889 C CA . ASN A 1 109 ? 25.578 7.201 -16.438 1.00 89.88 109 ASN A CA 1
ATOM 890 C C . ASN A 1 109 ? 25.609 6.607 -17.858 1.00 89.88 109 ASN A C 1
ATOM 892 O O . ASN A 1 109 ? 26.676 6.504 -18.455 1.00 89.88 109 ASN A O 1
ATOM 896 N N . GLU A 1 110 ? 24.455 6.220 -18.410 1.00 87.81 110 GLU A N 1
ATOM 897 C CA . GLU A 1 110 ? 24.339 5.736 -19.794 1.00 87.81 110 GLU A CA 1
ATOM 898 C C . GLU A 1 110 ? 24.516 6.851 -20.838 1.00 87.81 110 GLU A C 1
ATOM 900 O O . GLU A 1 110 ? 24.866 6.557 -21.976 1.00 87.81 110 GLU A O 1
ATOM 905 N N . MET A 1 111 ? 24.280 8.118 -20.479 1.00 75.62 111 MET A N 1
ATOM 906 C CA . MET A 1 111 ? 24.497 9.266 -21.370 1.00 75.62 111 MET A CA 1
ATOM 907 C C . MET A 1 111 ? 25.947 9.769 -21.367 1.00 75.62 111 MET A C 1
ATOM 909 O O . MET A 1 111 ? 26.359 10.424 -22.325 1.00 75.62 111 MET A O 1
ATOM 913 N N . GLU A 1 112 ? 26.698 9.508 -20.295 1.00 70.81 112 GLU A N 1
ATOM 914 C CA . GLU A 1 112 ? 28.111 9.889 -20.158 1.00 70.81 112 GLU A CA 1
ATOM 915 C C . GLU A 1 112 ? 29.088 8.844 -20.737 1.00 70.81 112 GLU A C 1
ATOM 917 O O . GLU A 1 112 ? 30.264 9.162 -20.933 1.00 70.81 112 GLU A O 1
ATOM 922 N N . ALA A 1 113 ? 28.612 7.625 -21.022 1.00 60.47 113 ALA A N 1
ATOM 923 C CA . ALA A 1 113 ? 29.372 6.509 -21.603 1.00 60.47 113 ALA A CA 1
ATOM 924 C C . ALA A 1 113 ? 29.266 6.441 -23.138 1.00 60.47 113 ALA A C 1
ATOM 926 O O . ALA A 1 113 ? 30.288 6.081 -23.772 1.00 60.47 113 ALA A O 1
#

pLDDT: mean 92.15, std 5.87, range [60.47, 98.12]

Foldseek 3Di:
DVVVVVVVVVVVVVVVVVVVVCCCVVPPCNPPLLVVLVVQLVVLVVVLVPDDLADDDPPDDDDPVRRVVRNVVSNVVNVVSVVVSVVSNVVSVVSSVVSVVVVVVVVVVVVVD

Radius of gyration: 25.75 Å; chains: 1; bounding box: 56×21×84 Å

Secondary structure (DSSP, 8-state):
-HHHHHHHHHHHHHHHHHHHHHHHHH-GGG-TTTHHHHHHHHHHHHHHHT--SS---TTPPPPHHHHHHHHHHHHHHHHHHHHHHHHHHHHHHHHHHHHHHHHHHHHHHHHH-